Protein AF-A0A6N0NTC1-F1 (afdb_monomer)

Structure (mmCIF, N/CA/C/O backbone):
data_AF-A0A6N0NTC1-F1
#
_entry.id   AF-A0A6N0NTC1-F1
#
loop_
_atom_site.group_PDB
_atom_site.id
_atom_site.type_symbol
_atom_site.label_atom_id
_atom_site.label_alt_id
_atom_site.label_comp_id
_atom_site.label_asym_id
_atom_site.label_entity_id
_atom_site.label_seq_id
_atom_site.pdbx_PDB_ins_code
_atom_site.Cartn_x
_atom_site.Cartn_y
_atom_site.Cartn_z
_atom_site.occupancy
_atom_site.B_iso_or_equiv
_atom_site.auth_seq_id
_atom_site.auth_comp_id
_atom_site.auth_asym_id
_atom_site.auth_atom_id
_atom_site.pdbx_PDB_model_num
ATOM 1 N N . MET A 1 1 ? -59.869 21.114 3.115 1.00 43.50 1 MET A N 1
ATOM 2 C CA . MET A 1 1 ? -58.664 21.397 2.300 1.00 43.50 1 MET A CA 1
ATOM 3 C C . MET A 1 1 ? -57.421 21.029 3.112 1.00 43.50 1 MET A C 1
ATOM 5 O O . MET A 1 1 ? -57.041 21.783 3.990 1.00 43.50 1 MET A O 1
ATOM 9 N N . LYS A 1 2 ? -56.834 19.840 2.910 1.00 50.44 2 LYS A N 1
ATOM 10 C CA . LYS A 1 2 ? -55.600 19.395 3.593 1.00 50.44 2 LYS A CA 1
ATOM 11 C C . LYS A 1 2 ? -54.670 18.801 2.541 1.00 50.44 2 LYS A C 1
ATOM 13 O O . LYS A 1 2 ? -54.885 17.678 2.103 1.00 50.44 2 LYS A O 1
ATOM 18 N N . ARG A 1 3 ? -53.693 19.578 2.076 1.00 52.28 3 ARG A N 1
ATOM 19 C CA . ARG A 1 3 ? -52.791 19.156 0.992 1.00 52.28 3 ARG A CA 1
ATOM 20 C C . ARG A 1 3 ? -51.382 19.741 1.138 1.00 52.28 3 ARG A C 1
ATOM 22 O O . ARG A 1 3 ? -50.827 20.188 0.154 1.00 52.28 3 ARG A O 1
ATOM 29 N N . TRP A 1 4 ? -50.837 19.814 2.356 1.00 47.88 4 TRP A N 1
ATOM 30 C CA . TRP A 1 4 ? -49.591 20.568 2.598 1.00 47.88 4 TRP A CA 1
ATOM 31 C C . TRP A 1 4 ? -48.630 19.942 3.630 1.00 47.88 4 TRP A C 1
ATOM 33 O O . TRP A 1 4 ? -47.794 20.642 4.180 1.00 47.88 4 TRP A O 1
ATOM 43 N N . ILE A 1 5 ? -48.712 18.631 3.902 1.00 53.19 5 ILE A N 1
ATOM 44 C CA . ILE A 1 5 ? -47.787 17.957 4.851 1.00 53.19 5 ILE A CA 1
ATOM 45 C C . ILE A 1 5 ? -46.858 16.940 4.153 1.00 53.19 5 ILE A C 1
ATOM 47 O O . ILE A 1 5 ? -45.821 16.574 4.691 1.00 53.19 5 ILE A O 1
ATOM 51 N N . TRP A 1 6 ? -47.151 16.538 2.913 1.00 48.53 6 TRP A N 1
ATOM 52 C CA . TRP A 1 6 ? -46.383 15.493 2.216 1.00 48.53 6 TRP A CA 1
ATOM 53 C C . TRP A 1 6 ? -45.094 15.986 1.536 1.00 48.53 6 TRP A C 1
ATOM 55 O O . TRP A 1 6 ? -44.190 15.192 1.294 1.00 48.53 6 TRP A O 1
ATOM 65 N N . VAL A 1 7 ? -44.982 17.289 1.255 1.00 54.66 7 VAL A N 1
ATOM 66 C CA . VAL A 1 7 ? -43.807 17.888 0.593 1.00 54.66 7 VAL A CA 1
ATOM 67 C C . VAL A 1 7 ? -42.538 17.848 1.468 1.00 54.66 7 VAL A C 1
ATOM 69 O O . VAL A 1 7 ? -41.511 17.403 0.960 1.00 54.66 7 VAL A O 1
ATOM 72 N N . PRO A 1 8 ? -42.557 18.219 2.769 1.00 58.62 8 PRO A N 1
ATOM 73 C CA . PRO A 1 8 ? -41.342 18.159 3.588 1.00 58.62 8 PRO A CA 1
ATOM 74 C C . PRO A 1 8 ? -40.865 16.723 3.849 1.00 58.62 8 PRO A C 1
ATOM 76 O O . PRO A 1 8 ? -39.663 16.478 3.877 1.00 58.62 8 PRO A O 1
ATOM 79 N N . VAL A 1 9 ? -41.783 15.756 3.970 1.00 64.25 9 VAL A N 1
ATOM 80 C CA . VAL A 1 9 ? -41.429 14.345 4.216 1.00 64.25 9 VAL A CA 1
ATOM 81 C C . VAL A 1 9 ? -40.733 13.726 3.001 1.00 64.25 9 VAL A C 1
ATOM 83 O O . VAL A 1 9 ? -39.735 13.030 3.164 1.00 64.25 9 VAL A O 1
ATOM 86 N N . GLY A 1 10 ? -41.205 14.022 1.785 1.00 63.16 10 GLY A N 1
ATOM 87 C CA . GLY A 1 10 ? -40.571 13.542 0.554 1.00 63.16 10 GLY A CA 1
ATOM 88 C C . GLY A 1 10 ? -39.148 14.075 0.369 1.00 63.16 10 GLY A C 1
ATOM 89 O O . GLY A 1 10 ? -38.258 13.318 -0.003 1.00 63.16 10 GLY A O 1
ATOM 90 N N . ILE A 1 11 ? -38.911 15.350 0.695 1.00 73.94 11 ILE A N 1
ATOM 91 C CA . ILE A 1 11 ? -37.577 15.963 0.606 1.00 73.94 11 ILE A CA 1
ATOM 92 C C . ILE A 1 11 ? -36.624 15.342 1.629 1.00 73.94 11 ILE A C 1
ATOM 94 O O . ILE A 1 11 ? -35.510 14.983 1.265 1.00 73.94 11 ILE A O 1
ATOM 98 N N . ILE A 1 12 ? -37.060 15.153 2.880 1.00 75.31 12 ILE A N 1
ATOM 99 C CA . ILE A 1 12 ? -36.235 14.502 3.910 1.00 75.31 12 ILE A CA 1
ATOM 100 C C . ILE A 1 12 ? -35.866 13.085 3.471 1.00 75.31 12 ILE A C 1
ATOM 102 O O . ILE A 1 12 ? -34.706 12.710 3.564 1.00 75.31 12 ILE A O 1
ATOM 106 N N . LEU A 1 13 ? -36.812 12.320 2.925 1.00 74.69 13 LEU A N 1
ATOM 107 C CA . LEU A 1 13 ? -36.567 10.939 2.515 1.00 74.69 13 LEU A CA 1
ATOM 108 C C . LEU A 1 13 ? -35.609 10.852 1.317 1.00 74.69 13 LEU A C 1
ATOM 110 O O . LEU A 1 13 ? -34.721 10.006 1.315 1.00 74.69 13 LEU A O 1
ATOM 114 N N . VAL A 1 14 ? -35.724 11.764 0.345 1.00 76.12 14 VAL A N 1
ATOM 115 C CA . VAL A 1 14 ? -34.783 11.866 -0.783 1.00 76.12 14 VAL A CA 1
ATOM 116 C C . VAL A 1 14 ? -33.402 12.310 -0.311 1.00 76.12 14 VAL A C 1
ATOM 118 O O . VAL A 1 14 ? -32.418 11.714 -0.727 1.00 76.12 14 VAL A O 1
ATOM 121 N N . VAL A 1 15 ? -33.302 13.296 0.584 1.00 77.25 15 VAL A N 1
ATOM 122 C CA . VAL A 1 15 ? -32.015 13.756 1.131 1.00 77.25 15 VAL A CA 1
ATOM 123 C C . VAL A 1 15 ? -31.368 12.667 1.983 1.00 77.25 15 VAL A C 1
ATOM 125 O O . VAL A 1 15 ? -30.189 12.394 1.809 1.00 77.25 15 VAL A O 1
ATOM 128 N N . SER A 1 16 ? -32.118 11.981 2.848 1.00 69.12 16 SER A N 1
ATOM 129 C CA . SER A 1 16 ? -31.610 10.852 3.632 1.00 69.12 16 SER A CA 1
ATOM 130 C C . SER A 1 16 ? -31.179 9.691 2.741 1.00 69.12 16 SER A C 1
ATOM 132 O O . SER A 1 16 ? -30.143 9.094 3.004 1.00 69.12 16 SER A O 1
ATOM 134 N N . LEU A 1 17 ? -31.923 9.395 1.669 1.00 71.19 17 LEU A N 1
ATOM 135 C CA . LEU A 1 17 ? -31.549 8.377 0.689 1.00 71.19 17 LEU A CA 1
ATOM 136 C C . LEU A 1 17 ? -30.302 8.786 -0.103 1.00 71.19 17 LEU A C 1
ATOM 138 O O . LEU A 1 17 ? -29.433 7.950 -0.318 1.00 71.19 17 LEU A O 1
ATOM 142 N N . LEU A 1 18 ? -30.177 10.058 -0.491 1.00 64.31 18 LEU A N 1
ATOM 143 C CA . LEU A 1 18 ? -29.002 10.594 -1.178 1.00 64.31 18 LEU A CA 1
ATOM 144 C C . LEU A 1 18 ? -27.774 10.563 -0.260 1.00 64.31 18 LEU A C 1
ATOM 146 O O . LEU A 1 18 ? -26.713 10.130 -0.683 1.00 64.31 18 LEU A O 1
ATOM 150 N N . VAL A 1 19 ? -27.930 10.938 1.013 1.00 61.25 19 VAL A N 1
ATOM 151 C CA . VAL A 1 19 ? -26.883 10.839 2.041 1.00 61.25 19 VAL A CA 1
ATOM 152 C C . VAL A 1 19 ? -26.518 9.380 2.305 1.00 61.25 19 VAL A C 1
ATOM 154 O O . VAL A 1 19 ? -25.340 9.087 2.431 1.00 61.25 19 VAL A O 1
ATOM 157 N N . LEU A 1 20 ? -27.474 8.446 2.322 1.00 53.34 20 LEU A N 1
ATOM 158 C CA . LEU A 1 20 ? -27.209 7.005 2.439 1.00 53.34 20 LEU A CA 1
ATOM 159 C C . LEU A 1 20 ? -26.506 6.433 1.201 1.00 53.34 20 LEU A C 1
ATOM 161 O O . LEU A 1 20 ? -25.619 5.599 1.346 1.00 53.34 20 LEU A O 1
ATOM 165 N N . LEU A 1 21 ? -26.873 6.873 -0.004 1.00 50.06 21 LEU A N 1
ATOM 166 C CA . LEU A 1 21 ? -26.222 6.477 -1.256 1.00 50.06 21 LEU A CA 1
ATOM 167 C C . LEU A 1 21 ? -24.799 7.045 -1.350 1.00 50.06 21 LEU A C 1
ATOM 169 O O . LEU A 1 21 ? -23.887 6.326 -1.742 1.00 50.06 21 LEU A O 1
ATOM 173 N N . LEU A 1 22 ? -24.591 8.290 -0.911 1.00 46.97 22 LEU A N 1
ATOM 174 C CA . LEU A 1 22 ? -23.269 8.912 -0.810 1.00 46.97 22 LEU A CA 1
ATOM 175 C C . LEU A 1 22 ? -22.433 8.270 0.311 1.00 46.97 22 LEU A C 1
ATOM 177 O O . LEU A 1 22 ? -21.255 7.995 0.114 1.00 46.97 22 LEU A O 1
ATOM 181 N N . ALA A 1 23 ? -23.031 7.945 1.459 1.00 49.47 23 ALA A N 1
ATOM 182 C CA . ALA A 1 23 ? -22.348 7.293 2.578 1.00 49.47 23 ALA A CA 1
ATOM 183 C C . ALA A 1 23 ? -21.946 5.842 2.272 1.00 49.47 23 ALA A C 1
ATOM 185 O O . ALA A 1 23 ? -20.968 5.352 2.828 1.00 49.47 23 ALA A O 1
ATOM 186 N N . ARG A 1 24 ? -22.660 5.158 1.368 1.00 45.41 24 ARG A N 1
ATOM 187 C CA . ARG A 1 24 ? -22.313 3.802 0.912 1.00 45.41 24 ARG A CA 1
ATOM 188 C C . ARG A 1 24 ? -21.134 3.754 -0.064 1.00 45.41 24 ARG A C 1
ATOM 190 O O . ARG A 1 24 ? -20.650 2.662 -0.330 1.00 45.41 24 ARG A O 1
ATOM 197 N N . GLY A 1 25 ? -20.684 4.895 -0.593 1.00 41.00 25 GLY A N 1
ATOM 198 C CA . GLY A 1 25 ? -19.722 4.942 -1.701 1.00 41.00 25 GLY A CA 1
ATOM 199 C C . GLY A 1 25 ? -18.302 5.398 -1.368 1.00 41.00 25 GLY A C 1
ATOM 200 O O . GLY A 1 25 ? -17.443 5.312 -2.236 1.00 41.00 25 GLY A O 1
ATOM 201 N N . HIS A 1 26 ? -18.011 5.880 -0.159 1.00 47.66 26 HIS A N 1
ATOM 202 C CA . HIS A 1 26 ? -16.682 6.440 0.121 1.00 47.66 26 HIS A CA 1
ATOM 203 C C . HIS A 1 26 ? -15.779 5.392 0.772 1.00 47.66 26 HIS A C 1
ATOM 205 O O . HIS A 1 26 ? -15.402 5.488 1.942 1.00 47.66 26 HIS A O 1
ATOM 211 N N . GLY A 1 27 ? -15.436 4.378 -0.031 1.00 62.53 27 GLY A N 1
ATOM 212 C CA . GLY A 1 27 ? -14.164 3.685 0.138 1.00 62.53 27 GLY A CA 1
ATOM 213 C C . GLY A 1 27 ? -13.021 4.703 0.096 1.00 62.53 27 GLY A C 1
ATOM 214 O O . GLY A 1 27 ? -13.181 5.815 -0.417 1.00 62.53 27 GLY A O 1
ATOM 215 N N . LEU A 1 28 ? -11.877 4.357 0.685 1.00 70.19 28 LEU A N 1
ATOM 216 C CA . LEU A 1 28 ? -10.685 5.189 0.544 1.00 70.19 28 LEU A CA 1
ATOM 217 C C . LEU A 1 28 ? -10.408 5.426 -0.950 1.00 70.19 28 LEU A C 1
ATOM 219 O O . LEU A 1 28 ? -10.612 4.498 -1.741 1.00 70.19 28 LEU A O 1
ATOM 223 N N . PRO A 1 29 ? -9.991 6.642 -1.351 1.00 75.25 29 PRO A N 1
ATOM 224 C CA . PRO A 1 29 ? -9.558 6.860 -2.722 1.00 75.25 29 PRO A CA 1
ATOM 225 C C . PRO A 1 29 ? -8.424 5.886 -3.046 1.00 75.25 29 PRO A C 1
ATOM 227 O O . PRO A 1 29 ? -7.706 5.443 -2.150 1.00 75.25 29 PRO A O 1
ATOM 230 N N . GLN A 1 30 ? -8.265 5.555 -4.323 1.00 84.25 30 GLN A N 1
ATOM 231 C CA . GLN A 1 30 ? -7.140 4.737 -4.752 1.00 84.25 30 GLN A CA 1
ATOM 232 C C . GLN A 1 30 ? -5.824 5.388 -4.285 1.00 84.25 30 GLN A C 1
ATOM 234 O O . GLN A 1 30 ? -5.629 6.581 -4.555 1.00 84.25 30 GLN A O 1
ATOM 239 N N . PRO A 1 31 ? -4.956 4.655 -3.563 1.00 84.38 31 PRO A N 1
ATOM 240 C CA . PRO A 1 31 ? -3.709 5.188 -3.061 1.00 84.38 31 PRO A CA 1
ATOM 241 C C . PRO A 1 31 ? -2.818 5.674 -4.188 1.00 84.38 31 PRO A C 1
ATOM 243 O O . PRO A 1 31 ? -2.506 6.858 -4.176 1.00 84.38 31 PRO A O 1
ATOM 246 N N . MET A 1 32 ? -2.453 4.809 -5.145 1.00 91.19 32 MET A N 1
ATOM 247 C CA . MET 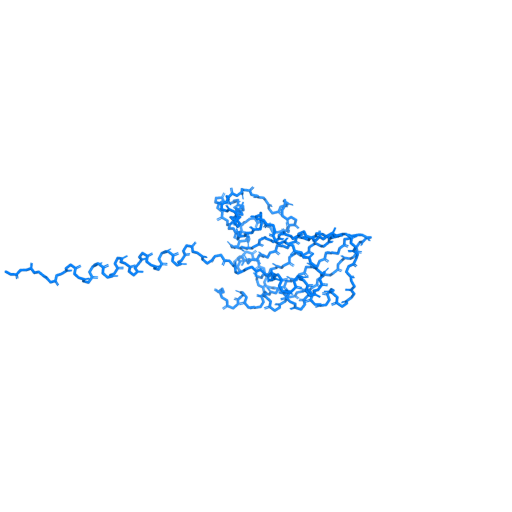A 1 32 ? -1.584 5.141 -6.271 1.00 91.19 3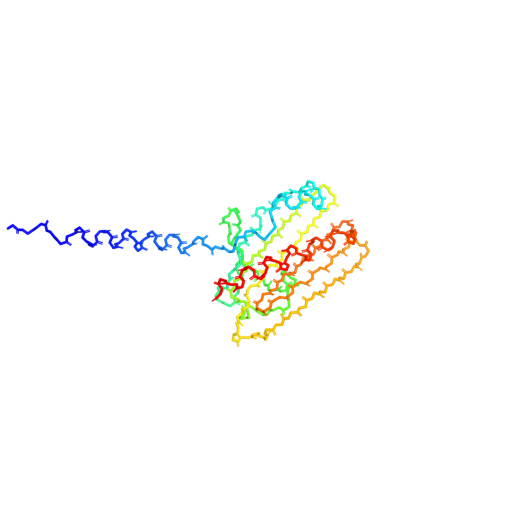2 MET A CA 1
ATOM 248 C C . MET A 1 32 ? -2.400 5.375 -7.545 1.00 91.19 32 MET A C 1
ATOM 250 O O . MET A 1 32 ? -3.092 4.508 -8.053 1.00 91.19 32 MET A O 1
ATOM 254 N N . GLY A 1 33 ? -2.329 6.584 -8.098 1.00 86.50 33 GLY A N 1
ATOM 255 C CA . GLY A 1 33 ? -2.944 6.864 -9.398 1.00 86.50 33 GLY A CA 1
ATOM 256 C C . GLY A 1 33 ? -2.109 6.312 -10.558 1.00 86.50 33 GLY A C 1
ATOM 257 O O . GLY A 1 33 ? -0.879 6.331 -10.492 1.00 86.50 33 GLY A O 1
ATOM 258 N N . GLU A 1 34 ? -2.756 5.948 -11.671 1.00 88.94 34 GLU A N 1
ATOM 259 C CA . GLU A 1 34 ? -2.080 5.501 -12.906 1.00 88.94 34 GLU A CA 1
ATOM 260 C C . GLU A 1 34 ? -0.983 6.471 -13.373 1.00 88.94 34 GLU A C 1
ATOM 262 O O . GLU A 1 34 ? 0.063 6.051 -13.856 1.00 88.94 34 GLU A O 1
ATOM 267 N N . GLY A 1 35 ? -1.185 7.782 -13.195 1.00 91.06 35 GLY A N 1
ATOM 268 C CA . GLY A 1 35 ? -0.182 8.791 -13.539 1.00 91.06 35 GLY A CA 1
ATOM 269 C C . GLY A 1 35 ? 1.118 8.656 -12.739 1.00 91.06 35 GLY A C 1
ATOM 270 O O . GLY A 1 35 ? 2.188 8.780 -13.324 1.00 91.06 35 GLY A O 1
ATOM 271 N N . PHE A 1 36 ? 1.022 8.366 -11.436 1.00 94.12 36 PHE A N 1
ATOM 272 C CA . PHE A 1 36 ? 2.187 8.125 -10.577 1.00 94.12 36 PHE A CA 1
ATOM 273 C C . PHE A 1 36 ? 2.860 6.796 -10.934 1.00 94.12 36 PHE A C 1
ATOM 275 O O . PHE A 1 36 ? 4.071 6.749 -11.127 1.00 94.12 36 PHE A O 1
ATOM 282 N N . ILE A 1 37 ? 2.062 5.736 -11.098 1.00 95.06 37 ILE A N 1
ATOM 283 C CA . ILE A 1 37 ? 2.546 4.406 -11.491 1.00 95.06 37 ILE A CA 1
ATOM 284 C C . ILE A 1 37 ? 3.367 4.508 -12.781 1.00 95.06 37 ILE A C 1
ATOM 286 O O . ILE A 1 37 ? 4.531 4.110 -12.818 1.00 95.06 37 ILE A O 1
ATOM 290 N N . ASN A 1 38 ? 2.789 5.131 -13.810 1.00 93.81 38 ASN A N 1
ATOM 291 C CA . ASN A 1 38 ? 3.413 5.251 -15.121 1.00 93.81 38 ASN A CA 1
ATOM 292 C C . ASN A 1 38 ? 4.664 6.137 -15.110 1.00 93.81 38 ASN A C 1
ATOM 294 O O . ASN A 1 38 ? 5.597 5.861 -15.863 1.00 93.81 38 ASN A O 1
ATOM 298 N N . SER A 1 39 ? 4.710 7.185 -14.279 1.00 94.50 39 SER A N 1
ATOM 299 C CA . SER A 1 39 ? 5.893 8.047 -14.179 1.00 94.50 39 SER A CA 1
ATOM 300 C C . SER A 1 39 ? 7.044 7.409 -13.406 1.00 94.50 39 SER A C 1
ATOM 302 O O . SER A 1 39 ? 8.197 7.656 -13.747 1.00 94.50 39 SER A O 1
ATOM 304 N N . THR A 1 40 ? 6.742 6.610 -12.381 1.00 95.50 40 THR A N 1
ATOM 305 C CA . THR A 1 40 ? 7.751 6.076 -11.455 1.00 95.50 40 THR A CA 1
ATOM 306 C C . THR A 1 40 ? 8.240 4.691 -11.875 1.00 95.50 40 THR A C 1
ATOM 308 O O . THR A 1 40 ? 9.438 4.417 -11.803 1.00 95.50 40 THR A O 1
ATOM 311 N N . PHE A 1 41 ? 7.352 3.816 -12.351 1.00 94.44 41 PHE A N 1
ATOM 312 C CA . PHE A 1 41 ? 7.684 2.426 -12.697 1.00 94.44 41 PHE A CA 1
ATOM 313 C C . PHE A 1 41 ? 7.598 2.131 -14.201 1.00 94.44 41 PHE A C 1
ATOM 315 O O . PHE A 1 41 ? 8.070 1.091 -14.650 1.00 94.44 41 PHE A O 1
ATOM 322 N N . GLY A 1 42 ? 7.012 3.036 -14.990 1.00 93.44 42 GLY A N 1
ATOM 323 C CA . GLY A 1 42 ? 6.635 2.773 -16.379 1.00 93.44 42 GLY A CA 1
ATOM 324 C C . GLY A 1 42 ? 5.229 2.167 -16.500 1.00 93.44 42 GLY A C 1
ATOM 325 O O . GLY A 1 42 ? 4.537 2.022 -15.490 1.00 93.44 42 GLY A O 1
ATOM 326 N N . PRO A 1 43 ? 4.780 1.835 -17.728 1.00 94.06 43 PRO A N 1
ATOM 327 C CA . PRO A 1 43 ? 3.406 1.411 -17.996 1.00 94.06 43 PRO A CA 1
ATOM 328 C C . PRO A 1 43 ? 2.931 0.293 -17.062 1.00 94.06 43 PRO A C 1
ATOM 330 O O . PRO A 1 43 ? 3.544 -0.775 -17.009 1.00 94.06 43 PRO A O 1
ATOM 333 N N . GLY A 1 44 ? 1.832 0.540 -16.352 1.00 92.69 44 GLY A N 1
ATOM 334 C CA . GLY A 1 44 ? 1.204 -0.423 -15.454 1.00 92.69 44 GLY A CA 1
ATOM 335 C C . GLY A 1 44 ? -0.315 -0.305 -15.454 1.00 92.69 44 GLY A C 1
ATOM 336 O O . GLY A 1 44 ? -0.870 0.757 -15.733 1.00 92.69 44 GLY A O 1
ATOM 337 N N . GLU A 1 45 ? -0.981 -1.412 -15.142 1.00 93.00 45 GLU A N 1
ATOM 338 C CA . GLU A 1 45 ? -2.434 -1.503 -15.036 1.00 93.00 45 GLU A CA 1
ATOM 339 C C . GLU A 1 45 ? -2.833 -1.924 -13.625 1.00 93.00 45 GLU A C 1
ATOM 341 O O . GLU A 1 45 ? -2.326 -2.908 -13.076 1.00 93.00 45 GLU A O 1
ATOM 346 N N . VAL A 1 46 ? -3.775 -1.180 -13.052 1.00 93.38 46 VAL A N 1
ATOM 347 C CA . VAL A 1 46 ? -4.380 -1.500 -11.761 1.00 93.38 46 VAL A CA 1
ATOM 348 C C . VAL A 1 46 ? -5.379 -2.624 -11.969 1.00 93.38 46 VAL A C 1
ATOM 350 O O . VAL A 1 46 ? -6.339 -2.502 -12.729 1.00 93.38 46 VAL A O 1
ATOM 353 N N . LEU A 1 47 ? -5.161 -3.736 -11.278 1.00 93.19 47 LEU A N 1
ATOM 354 C CA . LEU A 1 47 ? -5.958 -4.931 -11.473 1.00 93.19 47 LEU A CA 1
ATOM 355 C C . LEU A 1 47 ? -7.361 -4.768 -10.879 1.00 93.19 47 LEU A C 1
ATOM 357 O O . LEU A 1 47 ? -7.514 -4.151 -9.818 1.00 93.19 47 LEU A O 1
ATOM 361 N N . PRO A 1 48 ? -8.383 -5.419 -11.468 1.00 90.31 48 PRO A N 1
ATOM 362 C CA . PRO A 1 48 ? -9.756 -5.348 -10.969 1.00 90.31 48 PRO A CA 1
ATOM 363 C C . PRO A 1 48 ? -9.972 -5.953 -9.572 1.00 90.31 48 PRO A C 1
ATOM 365 O O . PRO A 1 48 ? -11.035 -5.741 -8.991 1.00 90.31 48 PRO A O 1
ATOM 368 N N . THR A 1 49 ? -8.996 -6.708 -9.052 1.00 90.12 49 THR A N 1
ATOM 369 C CA . THR A 1 49 ? -8.953 -7.260 -7.684 1.00 90.12 49 THR A CA 1
ATOM 370 C C . THR A 1 49 ? -8.478 -6.247 -6.638 1.00 90.12 49 THR A C 1
ATOM 372 O O . THR A 1 49 ? -8.508 -6.528 -5.442 1.00 90.12 49 THR A O 1
ATOM 375 N N . SER A 1 50 ? -8.033 -5.062 -7.065 1.00 93.19 50 SER A N 1
ATOM 376 C CA . SER A 1 50 ? -7.841 -3.909 -6.178 1.00 93.19 50 SER A CA 1
ATOM 377 C C . SER A 1 50 ? -9.183 -3.470 -5.606 1.00 93.19 50 SER A C 1
ATOM 379 O O . SER A 1 50 ? -10.218 -3.735 -6.212 1.00 93.19 50 SER A O 1
ATOM 381 N N . GLY A 1 51 ? -9.211 -2.791 -4.464 1.00 92.75 51 GLY A N 1
ATOM 382 C CA . GLY A 1 51 ? -10.472 -2.376 -3.864 1.00 92.75 51 GLY A CA 1
ATOM 383 C C . GLY A 1 51 ? -10.367 -1.890 -2.430 1.00 92.75 51 GLY A C 1
ATOM 384 O O . GLY A 1 51 ? -9.310 -1.937 -1.802 1.00 92.75 51 GLY A O 1
ATOM 385 N N . TYR A 1 52 ? -11.492 -1.428 -1.886 1.00 91.75 52 TYR A N 1
ATOM 386 C CA . TYR A 1 52 ? -11.531 -0.981 -0.499 1.00 91.75 52 TYR A CA 1
ATOM 387 C C . TYR A 1 52 ? -11.662 -2.171 0.452 1.00 91.75 52 TYR A C 1
ATOM 389 O O . TYR A 1 52 ? -12.360 -3.151 0.193 1.00 91.75 52 TYR A O 1
ATOM 397 N N . LEU A 1 53 ? -11.006 -2.056 1.596 1.00 91.81 53 LEU A N 1
ATOM 398 C CA . LEU A 1 53 ? -10.998 -3.054 2.646 1.00 91.81 53 LEU A CA 1
ATOM 399 C C . LEU A 1 53 ? -11.877 -2.597 3.810 1.00 91.81 53 LEU A C 1
ATOM 401 O O . LEU A 1 53 ? -11.845 -1.440 4.233 1.00 91.81 53 LEU A O 1
ATOM 405 N N . SER A 1 54 ? -12.666 -3.523 4.340 1.00 90.50 54 SER A N 1
ATOM 406 C CA . SER A 1 54 ? -13.550 -3.306 5.485 1.00 90.50 54 SER A CA 1
ATOM 407 C C . SER A 1 54 ? -13.491 -4.493 6.436 1.00 90.50 54 SER A C 1
ATOM 409 O O . SER A 1 54 ? -13.070 -5.582 6.047 1.00 90.50 54 SER A O 1
ATOM 411 N N . VAL A 1 55 ? -13.933 -4.296 7.676 1.00 88.19 55 VAL A N 1
ATOM 412 C CA . VAL A 1 55 ? -14.067 -5.384 8.647 1.00 88.19 55 VAL A CA 1
ATOM 413 C C . VAL A 1 55 ? -15.534 -5.777 8.769 1.00 88.19 55 VAL A C 1
ATOM 415 O O . VAL A 1 55 ? -16.385 -4.945 9.078 1.00 88.19 55 VAL A O 1
ATOM 418 N N . SER A 1 56 ? -15.836 -7.055 8.553 1.00 86.81 56 SER A N 1
ATOM 419 C CA . SER A 1 56 ? -17.172 -7.629 8.714 1.00 86.81 56 SER A CA 1
ATOM 420 C C . SER A 1 56 ? -17.082 -8.911 9.528 1.00 86.81 56 SER A C 1
ATOM 422 O O . SER A 1 56 ? -16.318 -9.809 9.192 1.00 86.81 56 SER A O 1
ATOM 424 N N . GLN A 1 57 ? -17.845 -8.998 10.622 1.00 84.81 57 GLN A N 1
ATOM 425 C CA . GLN A 1 57 ? -17.903 -10.191 11.483 1.00 84.81 57 GLN A CA 1
ATOM 426 C C . GLN A 1 57 ? -16.521 -10.687 11.966 1.00 84.81 57 GLN A C 1
ATOM 428 O O . GLN A 1 57 ? -16.294 -11.883 12.121 1.00 84.81 57 GLN A O 1
ATOM 433 N N . GLY A 1 58 ? -15.582 -9.763 12.201 1.00 81.38 58 GLY A N 1
ATOM 434 C CA . GLY A 1 58 ? -14.215 -10.091 12.622 1.00 81.38 58 GLY A CA 1
ATOM 435 C C . GLY A 1 58 ? -13.304 -10.611 11.504 1.00 81.38 58 GLY A C 1
ATOM 436 O O . GLY A 1 58 ? -12.180 -11.013 11.788 1.00 81.38 58 GLY A O 1
ATOM 437 N N . GLN A 1 59 ? -13.756 -10.585 10.249 1.00 86.12 59 GLN A N 1
ATOM 438 C CA . GLN A 1 59 ? -12.963 -10.902 9.064 1.00 86.12 59 GLN A CA 1
ATOM 439 C C . GLN A 1 59 ? -12.727 -9.650 8.221 1.00 86.12 59 GLN A C 1
ATOM 441 O O . GLN A 1 59 ? -13.520 -8.706 8.248 1.00 86.12 59 GLN A O 1
ATOM 446 N N . LEU A 1 60 ? -11.632 -9.649 7.463 1.00 90.50 60 LEU A N 1
ATOM 447 C CA . LEU A 1 60 ? -11.390 -8.621 6.461 1.00 90.50 60 LEU A CA 1
ATOM 448 C C . LEU A 1 60 ? -12.155 -8.980 5.192 1.00 90.50 60 LEU A C 1
ATOM 450 O O . LEU A 1 60 ? -12.129 -10.125 4.744 1.00 90.50 60 LEU A O 1
ATOM 454 N N . VAL A 1 61 ? -12.818 -7.992 4.608 1.00 91.56 61 VAL A N 1
ATOM 455 C CA . VAL A 1 61 ? -13.533 -8.120 3.341 1.00 91.56 61 VAL A CA 1
ATOM 456 C C . VAL A 1 61 ? -12.984 -7.075 2.389 1.00 91.56 61 VAL A C 1
ATOM 458 O O . VAL A 1 61 ? -13.076 -5.874 2.668 1.00 91.56 61 VAL A O 1
ATOM 461 N N . VAL A 1 62 ? -12.421 -7.545 1.280 1.00 92.06 62 VAL A N 1
ATOM 462 C CA . VAL A 1 62 ? -12.038 -6.707 0.145 1.00 92.06 62 VAL A CA 1
ATOM 463 C C . VAL A 1 62 ? -13.246 -6.593 -0.764 1.00 92.06 62 VAL A C 1
ATOM 465 O O . VAL A 1 62 ? -13.809 -7.601 -1.184 1.00 92.06 62 VAL A O 1
ATOM 468 N N . HIS A 1 63 ? -13.650 -5.366 -1.052 1.00 92.12 63 HIS A N 1
ATOM 469 C CA . HIS A 1 63 ? -14.669 -5.055 -2.043 1.00 92.12 63 HIS A CA 1
ATOM 470 C C . HIS A 1 63 ? -13.947 -4.565 -3.284 1.00 92.12 63 HIS A C 1
ATOM 472 O O . HIS A 1 63 ? -13.471 -3.428 -3.340 1.00 92.12 63 HIS A O 1
ATOM 478 N N . GLU A 1 64 ? -13.791 -5.482 -4.224 1.00 90.56 64 GLU A N 1
ATOM 479 C CA . GLU A 1 64 ? -12.964 -5.321 -5.407 1.00 90.56 64 GLU A CA 1
ATOM 480 C C . GLU A 1 64 ? -13.598 -4.323 -6.387 1.00 90.56 64 GLU A C 1
ATOM 482 O O . GLU A 1 64 ? -14.820 -4.177 -6.457 1.00 90.56 64 GLU A O 1
ATOM 487 N N . VAL A 1 65 ? -12.775 -3.657 -7.199 1.00 86.19 65 VAL A N 1
ATOM 488 C CA . VAL A 1 65 ? -13.206 -2.693 -8.223 1.00 86.19 65 VAL A CA 1
ATOM 489 C C . VAL A 1 65 ? -14.144 -3.350 -9.239 1.00 86.19 65 VAL A C 1
ATOM 491 O O . VAL A 1 65 ? -15.079 -2.709 -9.717 1.00 86.19 65 VAL A O 1
ATOM 494 N N . ARG A 1 66 ? -13.961 -4.646 -9.527 1.00 84.69 66 ARG A N 1
ATOM 495 C CA . ARG A 1 66 ? -14.885 -5.420 -10.379 1.00 84.69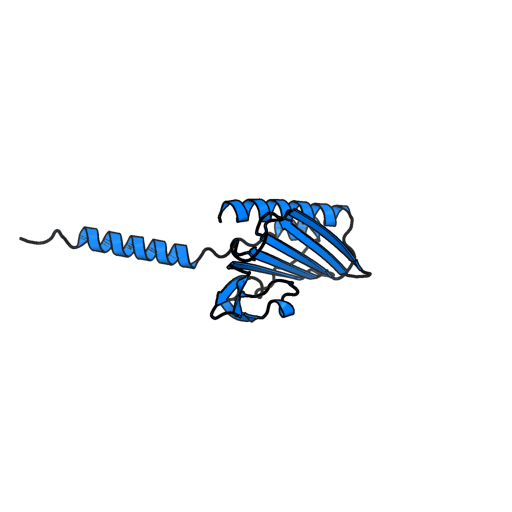 66 ARG A CA 1
ATOM 496 C C . ARG A 1 66 ? -16.257 -5.706 -9.752 1.00 84.69 66 ARG A C 1
ATOM 498 O O . ARG A 1 66 ? -17.123 -6.236 -10.442 1.00 84.69 66 ARG A O 1
ATOM 505 N N . GLY A 1 67 ? -16.464 -5.359 -8.481 1.00 81.31 67 GLY A N 1
ATOM 506 C CA . GLY A 1 67 ? -17.745 -5.470 -7.777 1.00 81.31 67 GLY A CA 1
ATOM 507 C C . GLY A 1 67 ? -17.927 -6.736 -6.937 1.00 81.31 67 GLY A C 1
ATOM 508 O O . GLY A 1 67 ? -18.951 -6.863 -6.267 1.00 81.31 67 GLY A O 1
ATOM 509 N N . ASP A 1 68 ? -16.954 -7.648 -6.939 1.00 89.00 68 ASP A N 1
ATOM 510 C CA . ASP A 1 68 ? -16.958 -8.823 -6.066 1.00 89.00 68 ASP A CA 1
ATOM 511 C C . ASP A 1 68 ? -16.541 -8.447 -4.634 1.00 89.00 68 ASP A C 1
ATOM 513 O O . ASP A 1 68 ? -15.755 -7.524 -4.411 1.00 89.00 68 ASP A O 1
ATOM 517 N N . SER A 1 69 ? -17.026 -9.205 -3.649 1.00 89.56 69 SER A N 1
ATOM 518 C CA . SER A 1 69 ? -16.532 -9.140 -2.272 1.00 89.56 69 SER A CA 1
ATOM 519 C C . SER A 1 69 ? -15.825 -10.440 -1.917 1.00 89.56 69 SER A C 1
ATOM 521 O O . SER A 1 69 ? -16.408 -11.520 -2.025 1.00 89.56 69 SER A O 1
ATOM 523 N N . VAL A 1 70 ? -14.586 -10.334 -1.450 1.00 91.38 70 VAL A N 1
ATOM 524 C CA . VAL A 1 70 ? -13.749 -11.482 -1.104 1.00 91.38 70 VAL A CA 1
ATOM 525 C C . VAL A 1 70 ? -13.359 -11.401 0.365 1.00 91.38 70 VAL A C 1
ATOM 527 O O . VAL A 1 70 ? -12.801 -10.404 0.830 1.00 91.38 70 VAL A O 1
ATOM 530 N N . ASN A 1 71 ? -13.649 -12.470 1.106 1.00 91.50 71 ASN A N 1
ATOM 531 C CA . ASN A 1 71 ? -13.153 -12.620 2.469 1.00 91.50 71 ASN A CA 1
ATOM 532 C C . ASN A 1 71 ? -11.655 -12.913 2.426 1.00 91.50 71 ASN A C 1
ATOM 534 O O . ASN A 1 71 ? -11.202 -13.792 1.695 1.00 91.50 71 ASN A O 1
ATOM 538 N N . THR A 1 72 ? -10.897 -12.209 3.253 1.00 90.50 72 THR A N 1
ATOM 539 C CA . THR A 1 72 ? -9.453 -12.377 3.373 1.00 90.50 72 THR A CA 1
ATOM 540 C C . THR A 1 72 ? -9.030 -12.362 4.840 1.00 90.50 72 THR A C 1
ATOM 542 O O . THR A 1 72 ? -9.831 -12.162 5.757 1.00 90.50 72 THR A O 1
ATOM 545 N N . THR A 1 73 ? -7.746 -12.603 5.075 1.00 88.88 73 THR A N 1
ATOM 546 C CA . THR A 1 73 ? -7.132 -12.520 6.400 1.00 88.88 73 THR A CA 1
ATOM 547 C C . THR A 1 73 ? -5.960 -11.548 6.356 1.00 88.88 73 THR A C 1
ATOM 549 O O . THR A 1 73 ? -5.348 -11.399 5.299 1.00 88.88 73 THR A O 1
ATOM 552 N N . PRO A 1 74 ? -5.591 -10.924 7.486 1.00 85.25 74 PRO A N 1
ATOM 553 C CA . PRO A 1 74 ? -4.408 -10.070 7.520 1.00 85.25 74 PRO A CA 1
ATOM 554 C C . PRO A 1 74 ? -3.132 -10.783 7.046 1.00 85.25 74 PRO A C 1
ATOM 556 O O . PRO A 1 74 ? -2.354 -10.216 6.289 1.00 85.25 74 PRO A O 1
ATOM 559 N N . ALA A 1 75 ? -2.974 -12.065 7.391 1.00 85.94 75 ALA A N 1
ATOM 560 C CA . ALA A 1 75 ? -1.833 -12.872 6.960 1.00 85.94 75 ALA A CA 1
ATOM 561 C C . ALA A 1 75 ? -1.772 -13.058 5.434 1.00 85.94 75 ALA A C 1
ATOM 563 O O . ALA A 1 75 ? -0.691 -13.003 4.859 1.00 85.94 75 ALA A O 1
ATOM 564 N N . LEU A 1 76 ? -2.921 -13.239 4.768 1.00 87.00 76 LEU A N 1
ATOM 565 C CA . LEU A 1 76 ? -2.985 -13.309 3.300 1.00 87.00 76 LEU A CA 1
ATOM 566 C C . LEU A 1 76 ? -2.684 -11.963 2.638 1.00 87.00 76 LEU A C 1
ATOM 568 O O . LEU A 1 76 ? -2.214 -11.935 1.508 1.00 87.00 76 LEU A O 1
ATOM 572 N N . LEU A 1 77 ? -2.948 -10.867 3.346 1.00 86.81 77 LEU A N 1
ATOM 573 C CA . LEU A 1 77 ? -2.600 -9.521 2.913 1.00 86.81 77 LEU A CA 1
ATOM 574 C C . LEU A 1 77 ? -1.162 -9.127 3.275 1.00 86.81 77 LEU A C 1
ATOM 576 O O . LEU A 1 77 ? -0.773 -8.009 2.967 1.00 86.81 77 LEU A O 1
ATOM 580 N N . GLY A 1 78 ? -0.391 -10.002 3.929 1.00 85.50 78 GLY A N 1
ATOM 581 C CA . GLY A 1 78 ? 0.991 -9.727 4.323 1.00 85.50 78 GLY A CA 1
ATOM 582 C C . GLY A 1 78 ? 1.154 -8.692 5.441 1.00 85.50 78 GLY A C 1
ATOM 583 O O . GLY A 1 78 ? 2.269 -8.233 5.655 1.00 85.50 78 GLY A O 1
ATOM 584 N N . VAL A 1 79 ? 0.082 -8.343 6.161 1.00 87.81 79 VAL A N 1
ATOM 585 C CA . VAL A 1 79 ? 0.108 -7.292 7.193 1.00 87.81 79 VAL A CA 1
ATOM 586 C C . VAL A 1 79 ? 0.152 -7.878 8.603 1.00 87.81 79 VAL A C 1
ATOM 588 O O . VAL A 1 79 ? -0.392 -8.953 8.872 1.00 87.81 79 VAL A O 1
ATOM 591 N N . ILE A 1 80 ? 0.761 -7.147 9.538 1.00 89.31 80 ILE A N 1
ATOM 592 C CA . ILE A 1 80 ? 0.977 -7.614 10.921 1.00 89.31 80 ILE A CA 1
ATOM 593 C C . ILE A 1 80 ? -0.226 -7.402 11.856 1.00 89.31 80 ILE A C 1
ATOM 595 O O . ILE A 1 80 ? -0.244 -7.911 12.980 1.00 89.31 80 ILE A O 1
ATOM 599 N N . TYR A 1 81 ? -1.237 -6.650 11.420 1.00 92.25 81 TYR A N 1
ATOM 600 C CA . TYR A 1 81 ? -2.385 -6.299 12.253 1.00 92.25 81 TYR A CA 1
ATOM 601 C C . TYR A 1 81 ? -3.430 -7.404 12.334 1.00 92.25 81 TYR A C 1
ATOM 603 O O . TYR A 1 81 ? -3.683 -8.136 11.386 1.00 92.25 81 TYR A O 1
ATOM 611 N N . GLN A 1 82 ? -4.123 -7.478 13.466 1.00 92.88 82 GLN A N 1
ATOM 612 C CA . GLN A 1 82 ? -5.312 -8.316 13.595 1.00 92.88 82 GLN A CA 1
ATOM 613 C C . GLN A 1 82 ? -6.540 -7.598 13.025 1.00 92.88 82 GLN A C 1
ATOM 615 O O . GLN A 1 82 ? -6.616 -6.371 13.057 1.00 92.88 82 GLN A O 1
ATOM 620 N N . ALA A 1 83 ? -7.550 -8.346 12.568 1.00 92.12 83 ALA A N 1
ATOM 621 C CA . ALA A 1 83 ? -8.741 -7.758 11.943 1.00 92.12 83 ALA A CA 1
ATOM 622 C C . ALA A 1 83 ? -9.450 -6.718 12.835 1.00 92.12 83 ALA A C 1
ATOM 624 O O . ALA A 1 83 ? -9.921 -5.706 12.334 1.00 92.12 83 ALA A O 1
ATOM 625 N N . TYR A 1 84 ? -9.472 -6.909 14.160 1.00 91.62 84 TYR A N 1
ATOM 626 C CA . TYR A 1 84 ? -10.083 -5.958 15.102 1.00 91.62 84 TYR A CA 1
ATOM 627 C C . TYR A 1 84 ? -9.285 -4.653 15.294 1.00 91.62 84 TYR A C 1
ATOM 629 O O . TYR A 1 84 ? -9.822 -3.677 15.817 1.00 91.62 84 TYR A O 1
ATOM 637 N N . MET A 1 85 ? -8.007 -4.631 14.898 1.00 94.62 85 MET A N 1
ATOM 638 C CA . MET A 1 85 ? -7.156 -3.436 14.923 1.00 94.62 85 MET A CA 1
ATOM 639 C C . MET A 1 85 ? -7.363 -2.560 13.687 1.00 94.62 85 MET A C 1
ATOM 641 O O . MET A 1 85 ? -6.948 -1.404 13.684 1.00 94.62 85 MET A O 1
ATOM 645 N N . ILE A 1 86 ? -7.998 -3.094 12.645 1.00 92.94 86 ILE A N 1
ATOM 646 C CA . ILE A 1 86 ? -8.222 -2.418 11.373 1.00 92.94 86 ILE A CA 1
ATOM 647 C C . ILE A 1 86 ? -9.627 -1.811 11.394 1.00 92.94 86 ILE A C 1
ATOM 649 O O . ILE A 1 86 ? -10.595 -2.456 11.784 1.00 92.94 86 ILE A O 1
ATOM 653 N N . ASN A 1 87 ? -9.750 -0.550 10.990 1.00 90.69 87 ASN A N 1
ATOM 654 C CA . ASN A 1 87 ? -11.043 0.108 10.802 1.00 90.69 87 ASN A CA 1
ATOM 655 C C . ASN A 1 87 ? -11.521 -0.099 9.357 1.00 90.69 87 ASN A C 1
ATOM 657 O O . ASN A 1 87 ? -12.590 -0.648 9.093 1.00 90.69 87 ASN A O 1
ATOM 661 N N . ARG A 1 88 ? -10.676 0.307 8.410 1.00 91.25 88 ARG A N 1
ATOM 662 C CA . ARG A 1 88 ? -10.883 0.196 6.964 1.00 91.25 88 ARG A CA 1
ATOM 663 C C . ARG A 1 88 ? -9.535 0.269 6.261 1.00 91.25 88 ARG A C 1
ATOM 665 O O . ARG A 1 88 ? -8.532 0.593 6.889 1.00 91.25 88 ARG A O 1
ATOM 672 N N . GLY A 1 89 ? -9.508 0.020 4.966 1.00 92.94 89 GLY A N 1
ATOM 673 C CA . GLY A 1 89 ? -8.282 0.095 4.190 1.00 92.94 89 GLY A CA 1
ATOM 674 C C . GLY A 1 89 ? -8.535 0.123 2.694 1.00 92.94 89 GLY A C 1
ATOM 675 O O . GLY A 1 89 ? -9.664 0.310 2.238 1.00 92.94 89 GLY A O 1
ATOM 676 N N . TYR A 1 90 ? -7.468 -0.068 1.944 1.00 93.94 90 TYR A N 1
ATOM 677 C CA . TYR A 1 90 ? -7.478 -0.243 0.507 1.00 93.94 90 TYR A CA 1
ATOM 678 C C . TYR A 1 90 ? -6.387 -1.244 0.145 1.00 93.94 90 TYR A C 1
ATOM 680 O O . TYR A 1 90 ? -5.326 -1.243 0.764 1.00 93.94 90 TYR A O 1
ATOM 688 N N . VAL A 1 91 ? -6.651 -2.096 -0.832 1.00 94.88 91 VAL A N 1
ATOM 689 C CA . VAL A 1 91 ? -5.651 -2.973 -1.434 1.00 94.88 91 VAL A CA 1
ATOM 690 C C . VAL A 1 91 ? -5.537 -2.627 -2.904 1.00 94.88 91 VAL A C 1
ATOM 692 O O . VAL A 1 91 ? -6.544 -2.470 -3.591 1.00 94.88 91 VAL A O 1
ATOM 695 N N . GLU A 1 92 ? -4.315 -2.489 -3.382 1.00 95.38 92 GLU A N 1
ATOM 696 C CA . GLU A 1 92 ? -4.024 -2.149 -4.762 1.00 95.38 92 GLU A CA 1
ATOM 697 C C . GLU A 1 92 ? -3.032 -3.157 -5.326 1.00 95.38 92 GLU A C 1
ATOM 699 O O . GLU A 1 92 ? -1.973 -3.397 -4.749 1.00 95.38 92 GLU A O 1
ATOM 704 N N . TYR A 1 93 ? -3.402 -3.766 -6.444 1.00 95.31 93 TYR A N 1
ATOM 705 C CA . TYR A 1 93 ? -2.572 -4.708 -7.177 1.00 95.31 93 TYR A CA 1
ATOM 706 C C . TYR A 1 93 ? -2.317 -4.125 -8.554 1.00 95.31 93 TYR A C 1
ATOM 708 O O . TYR A 1 93 ? -3.265 -3.752 -9.245 1.00 95.31 93 TYR A O 1
ATOM 716 N N . VAL A 1 94 ? -1.057 -4.067 -8.963 1.00 96.75 94 VAL A N 1
ATOM 717 C CA . VAL A 1 94 ? -0.667 -3.485 -10.247 1.00 96.75 94 VAL A CA 1
ATOM 718 C C . VAL A 1 94 ? 0.255 -4.437 -10.982 1.00 96.75 94 VAL A C 1
ATOM 720 O O . VAL A 1 94 ? 1.215 -4.941 -10.399 1.00 96.75 94 VAL A O 1
ATOM 723 N N . ASN A 1 95 ? -0.021 -4.640 -12.269 1.00 96.38 95 ASN A N 1
ATOM 724 C CA . ASN A 1 95 ? 0.854 -5.367 -13.181 1.00 96.38 95 ASN A CA 1
ATOM 725 C C . ASN A 1 95 ? 1.434 -4.412 -14.225 1.00 96.38 95 ASN A C 1
ATOM 727 O O . ASN A 1 95 ? 0.694 -3.736 -14.939 1.00 96.38 95 ASN A O 1
ATOM 731 N N . GLY A 1 96 ? 2.758 -4.399 -14.331 1.00 94.69 96 GLY A N 1
ATOM 732 C CA . GLY A 1 96 ? 3.494 -3.822 -15.447 1.00 94.69 96 GLY A CA 1
ATOM 733 C C . GLY A 1 96 ? 3.996 -4.895 -16.411 1.00 94.69 9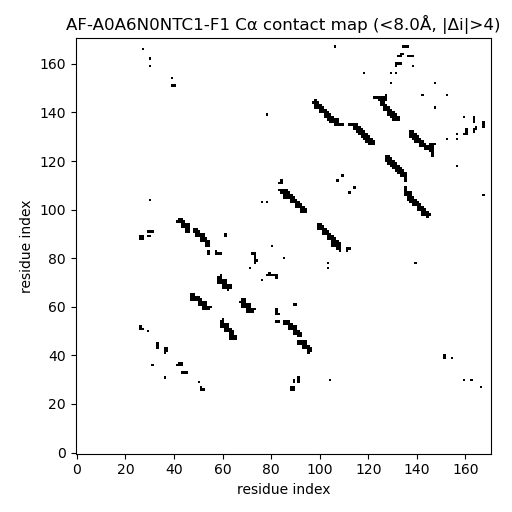6 GLY A C 1
ATOM 734 O O . GLY A 1 96 ? 3.696 -6.082 -16.277 1.00 94.69 96 GLY A O 1
ATOM 735 N N . SER A 1 97 ? 4.789 -4.478 -17.398 1.00 91.12 97 SER A N 1
ATOM 736 C CA . SER A 1 97 ? 5.387 -5.387 -18.386 1.00 91.12 97 SER A CA 1
ATOM 737 C C . SER A 1 97 ? 6.402 -6.369 -17.792 1.00 91.12 97 SER A C 1
ATOM 739 O O . SER A 1 97 ? 6.528 -7.497 -18.263 1.00 91.12 97 SER A O 1
ATOM 741 N N . ASP A 1 98 ? 7.143 -5.924 -16.784 1.00 93.25 98 ASP A N 1
ATOM 742 C CA . ASP A 1 98 ? 8.304 -6.592 -16.186 1.00 93.25 98 ASP A CA 1
ATOM 743 C C . ASP A 1 98 ? 8.344 -6.432 -14.656 1.00 93.25 98 ASP A C 1
ATOM 745 O O . ASP A 1 98 ? 9.307 -6.833 -14.001 1.00 93.25 98 ASP A O 1
ATOM 749 N N . TYR A 1 99 ? 7.278 -5.875 -14.082 1.00 95.62 99 TY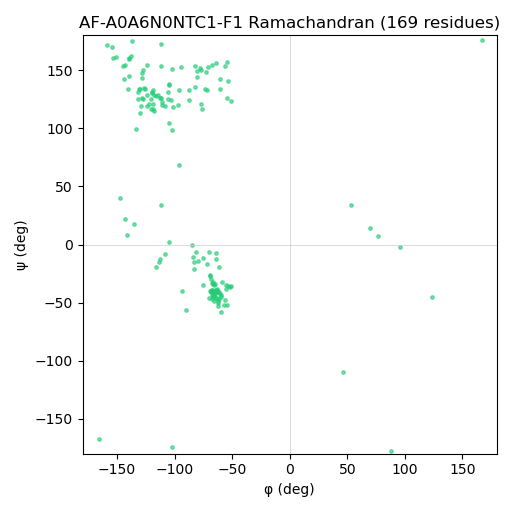R A N 1
ATOM 750 C CA . TYR A 1 99 ? 7.096 -5.724 -12.649 1.00 95.62 99 TYR A CA 1
ATOM 751 C C . TYR A 1 99 ? 5.654 -6.020 -12.253 1.00 95.62 99 TYR A C 1
ATOM 753 O O . TYR A 1 99 ? 4.730 -5.959 -13.063 1.00 95.62 99 TYR A O 1
ATOM 761 N N . HIS A 1 100 ? 5.457 -6.305 -10.977 1.00 96.81 100 HIS A N 1
ATOM 762 C CA . HIS A 1 100 ? 4.155 -6.175 -10.344 1.00 96.81 100 HIS A CA 1
ATOM 763 C C . HIS A 1 100 ? 4.362 -5.679 -8.923 1.00 96.81 100 HIS A C 1
ATOM 765 O O . HIS A 1 100 ? 5.422 -5.886 -8.331 1.00 96.81 100 HIS A O 1
ATOM 771 N N . PHE A 1 101 ? 3.359 -5.022 -8.365 1.00 96.50 101 PHE A N 1
ATOM 772 C CA . PHE A 1 101 ? 3.393 -4.667 -6.960 1.00 96.50 101 PHE A CA 1
ATOM 773 C C . PHE A 1 101 ? 2.038 -4.850 -6.307 1.00 96.50 101 PHE A C 1
ATOM 775 O O . PHE A 1 101 ? 0.986 -4.885 -6.951 1.00 96.50 101 PHE A O 1
ATOM 782 N N . TYR A 1 102 ? 2.105 -4.952 -4.993 1.00 95.38 102 TYR A N 1
ATOM 783 C CA . TYR A 1 102 ? 0.966 -4.986 -4.111 1.00 95.38 102 TYR A CA 1
ATOM 784 C C . TYR A 1 102 ? 1.127 -3.906 -3.049 1.00 95.38 102 TYR A C 1
ATOM 786 O O . TYR A 1 102 ? 2.199 -3.754 -2.466 1.00 95.38 102 TYR A O 1
ATOM 794 N N . LEU A 1 103 ? 0.057 -3.163 -2.808 1.00 97.00 103 LEU A N 1
ATOM 795 C CA . LEU A 1 103 ? -0.011 -2.123 -1.802 1.00 97.00 103 LEU A CA 1
ATOM 796 C C . LEU A 1 103 ? -1.221 -2.364 -0.908 1.00 97.00 103 LEU A C 1
ATOM 798 O O . LEU A 1 103 ? -2.354 -2.409 -1.383 1.00 97.00 103 LEU A O 1
ATOM 802 N N . VAL A 1 104 ? -0.990 -2.438 0.396 1.00 96.56 104 VAL A N 1
ATOM 803 C CA . VAL A 1 104 ? -2.049 -2.359 1.410 1.00 96.56 104 VAL A CA 1
ATOM 804 C C . VAL A 1 104 ? -1.969 -1.011 2.051 1.00 96.56 104 VAL A C 1
ATOM 806 O O . VAL A 1 104 ? -0.910 -0.626 2.521 1.00 96.56 104 VAL A O 1
ATOM 809 N N . VAL A 1 105 ? -3.093 -0.324 2.150 1.00 95.88 105 VAL A N 1
ATOM 810 C CA . VAL A 1 105 ? -3.228 0.816 3.041 1.00 95.88 105 VAL A CA 1
ATOM 811 C C . VAL A 1 105 ? -4.260 0.490 4.098 1.00 95.88 105 VAL A C 1
ATOM 813 O O . VAL A 1 105 ? -5.387 0.117 3.783 1.00 95.88 105 VAL A O 1
ATOM 816 N N . LEU A 1 106 ? -3.896 0.658 5.360 1.00 94.75 106 LEU A N 1
ATOM 817 C CA . LEU A 1 106 ? -4.750 0.390 6.504 1.00 94.75 106 LEU A CA 1
ATOM 818 C C . LEU A 1 106 ? -4.949 1.666 7.309 1.00 94.75 106 LEU A C 1
ATOM 820 O O . LEU A 1 106 ? -3.993 2.346 7.666 1.00 94.75 106 LEU A O 1
ATOM 824 N N . LEU A 1 107 ? -6.204 1.962 7.636 1.00 94.19 107 LEU A N 1
ATOM 825 C CA . LEU A 1 107 ? -6.563 2.873 8.713 1.00 94.19 107 LEU A CA 1
ATOM 826 C C . LEU A 1 107 ? -6.868 2.039 9.949 1.00 94.19 107 LEU A C 1
ATOM 828 O O . LEU A 1 107 ? -7.765 1.190 9.950 1.00 94.19 107 LEU A O 1
ATOM 832 N N . LEU A 1 108 ? -6.107 2.294 11.001 1.00 94.19 108 LEU A N 1
ATOM 833 C CA . LEU A 1 108 ? -6.104 1.516 12.224 1.00 94.19 108 LEU A CA 1
ATOM 834 C C . LEU A 1 108 ? -7.046 2.138 13.248 1.00 94.19 108 LEU A C 1
ATOM 836 O O . LEU A 1 108 ? -7.311 3.339 13.246 1.00 94.19 108 LEU A O 1
ATOM 840 N N . ASN A 1 109 ? -7.576 1.302 14.131 1.00 92.81 109 ASN A N 1
ATOM 841 C CA . ASN A 1 109 ? -8.446 1.733 15.208 1.00 92.81 109 ASN A CA 1
ATOM 842 C C . ASN A 1 109 ? -7.605 2.381 16.328 1.00 92.81 109 ASN A C 1
ATOM 844 O O . ASN A 1 109 ? -6.832 1.668 16.978 1.00 92.81 109 ASN A O 1
ATOM 848 N N . PRO A 1 110 ? -7.787 3.683 16.635 1.00 92.25 110 PRO A N 1
ATOM 849 C CA . PRO A 1 110 ? -7.000 4.371 17.663 1.00 92.25 110 PRO A CA 1
ATOM 850 C C . PRO A 1 110 ? -7.159 3.797 19.076 1.00 92.25 110 PRO A C 1
ATOM 852 O O . PRO A 1 110 ? -6.326 4.040 19.941 1.00 92.25 110 PRO A O 1
ATOM 855 N N . SER A 1 111 ? -8.228 3.033 19.330 1.00 93.12 111 SER A N 1
ATOM 856 C CA . SER A 1 111 ? -8.427 2.344 20.612 1.00 93.12 111 SER A CA 1
ATOM 857 C C . SER A 1 111 ? -7.624 1.046 20.750 1.00 93.12 111 SER A C 1
ATOM 859 O O . SER A 1 111 ? -7.539 0.509 21.851 1.00 93.12 111 SER A O 1
ATOM 861 N N . GLN A 1 112 ? -7.076 0.521 19.649 1.00 93.62 112 GLN A N 1
ATOM 862 C CA . GLN A 1 112 ? -6.405 -0.784 19.596 1.00 93.62 112 GLN A CA 1
ATOM 863 C C . GLN A 1 112 ? -4.915 -0.687 19.253 1.00 93.62 112 GLN A C 1
ATOM 865 O O . GLN A 1 112 ? -4.177 -1.640 19.495 1.00 93.62 112 GLN A O 1
ATOM 870 N N . VAL A 1 113 ? -4.472 0.433 18.676 1.00 92.25 113 VAL A N 1
ATOM 871 C CA . VAL A 1 113 ? -3.099 0.627 18.191 1.00 92.25 113 VAL A CA 1
ATOM 872 C C . VAL A 1 113 ? -2.523 1.920 18.759 1.00 92.25 113 VAL A C 1
ATOM 874 O O . VAL A 1 113 ? -3.251 2.882 18.983 1.00 92.25 113 VAL A O 1
ATOM 877 N N . VAL A 1 114 ? -1.211 1.948 18.998 1.00 91.94 114 VAL A N 1
ATOM 878 C CA . VAL A 1 114 ? -0.486 3.149 19.431 1.00 91.94 114 VAL A CA 1
ATOM 879 C C . VAL A 1 114 ? -0.035 3.942 18.208 1.00 91.94 114 VAL A C 1
ATOM 881 O O . VAL A 1 114 ? 0.543 3.382 17.280 1.00 91.94 114 VAL A O 1
ATOM 884 N N . SER A 1 115 ? -0.272 5.253 18.232 1.00 93.56 115 SER A N 1
ATOM 885 C CA . SER A 1 115 ? 0.178 6.154 17.170 1.00 93.56 115 SER A CA 1
ATOM 886 C C . SER A 1 115 ? 1.701 6.135 17.029 1.00 93.56 115 SER A C 1
ATOM 888 O O . SER A 1 115 ? 2.419 6.224 18.028 1.00 93.56 115 SER A O 1
ATOM 890 N N . SER A 1 116 ? 2.201 6.043 15.798 1.00 94.38 116 SER A N 1
ATOM 891 C CA . SER A 1 116 ? 3.639 6.082 15.5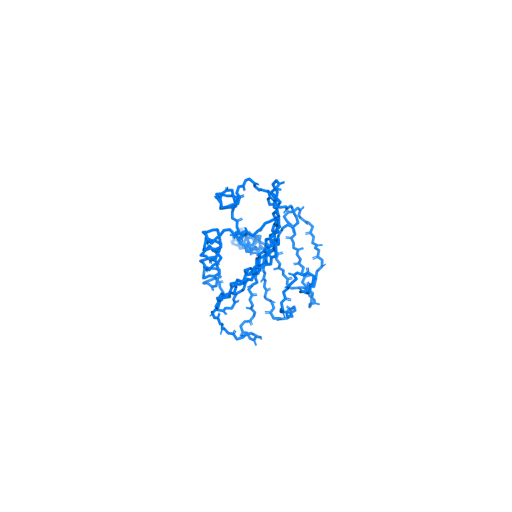20 1.00 94.38 116 SER A CA 1
ATOM 892 C C . SER A 1 116 ? 3.941 6.607 14.117 1.00 94.38 116 SER A C 1
ATOM 894 O O . SER A 1 116 ? 3.079 6.605 13.239 1.00 94.38 116 SER A O 1
ATOM 896 N N . ASN A 1 117 ? 5.179 7.060 13.908 1.00 96.88 117 ASN A N 1
ATOM 897 C CA . ASN A 1 117 ? 5.664 7.519 12.611 1.00 96.88 117 ASN A CA 1
ATOM 898 C C . ASN A 1 117 ? 6.993 6.832 12.299 1.00 96.88 117 ASN A C 1
ATOM 900 O O . ASN A 1 117 ? 7.990 7.103 12.969 1.00 96.88 117 ASN A O 1
ATOM 904 N N . TYR A 1 118 ? 7.020 5.977 11.283 1.00 96.69 118 TYR A N 1
ATOM 905 C CA . TYR A 1 118 ? 8.256 5.367 10.801 1.00 96.69 118 TYR A CA 1
ATOM 906 C C . TYR A 1 118 ? 8.178 5.041 9.313 1.00 96.69 118 TYR A C 1
ATOM 908 O O . TYR A 1 118 ? 7.105 4.981 8.713 1.00 96.69 118 TYR A O 1
ATOM 916 N N . THR A 1 119 ? 9.347 4.854 8.717 1.00 98.06 119 THR A N 1
ATOM 917 C CA . THR A 1 119 ? 9.492 4.301 7.376 1.00 98.06 119 THR A CA 1
ATOM 918 C C . THR A 1 119 ? 10.522 3.189 7.457 1.00 98.06 119 THR A C 1
ATOM 920 O O . THR A 1 119 ? 11.586 3.384 8.046 1.00 98.06 119 THR A O 1
ATOM 923 N N . GLN A 1 120 ? 10.224 2.049 6.851 1.00 97.31 120 GLN A N 1
ATOM 924 C CA . GLN A 1 120 ? 11.162 0.951 6.695 1.00 97.31 120 GLN A CA 1
ATOM 925 C C . GLN A 1 120 ? 11.247 0.577 5.219 1.00 97.31 120 GLN A C 1
ATOM 927 O O . GLN A 1 120 ? 10.226 0.457 4.551 1.00 97.31 120 GLN A O 1
ATOM 932 N N . VAL A 1 121 ? 12.468 0.403 4.719 1.00 96.94 121 VAL A N 1
ATOM 933 C CA . VAL A 1 121 ? 12.740 -0.075 3.360 1.00 96.94 121 VAL A CA 1
ATOM 934 C C . VAL A 1 121 ? 13.623 -1.307 3.480 1.00 96.94 121 VAL A C 1
ATOM 936 O O . VAL A 1 121 ? 14.630 -1.289 4.189 1.00 96.94 121 VAL A O 1
ATOM 939 N N . MET A 1 122 ? 13.217 -2.390 2.831 1.00 95.50 122 MET A N 1
ATOM 940 C CA . MET A 1 122 ? 13.903 -3.674 2.825 1.00 95.50 122 MET A CA 1
ATOM 941 C C . MET A 1 122 ? 14.074 -4.119 1.379 1.00 95.50 122 MET A C 1
ATOM 943 O O . MET A 1 122 ? 13.094 -4.308 0.663 1.00 95.50 122 MET A O 1
ATOM 947 N N . ASN A 1 123 ? 15.327 -4.286 0.964 1.00 92.75 123 ASN A N 1
ATOM 948 C CA . ASN A 1 123 ? 15.676 -4.682 -0.392 1.00 92.75 123 ASN A CA 1
ATOM 949 C C . ASN A 1 123 ? 16.239 -6.099 -0.396 1.00 92.75 123 ASN A C 1
ATOM 951 O O . ASN A 1 123 ? 17.276 -6.377 0.207 1.00 92.75 123 ASN A O 1
ATOM 955 N N . GLU A 1 124 ? 15.564 -6.976 -1.125 1.00 88.31 124 GLU A N 1
ATOM 956 C CA . GLU A 1 124 ? 16.001 -8.329 -1.444 1.00 88.31 124 GLU A CA 1
ATOM 957 C C . GLU A 1 124 ? 16.316 -8.429 -2.939 1.00 88.31 124 GLU A C 1
ATOM 959 O O . GLU A 1 124 ? 16.086 -7.490 -3.696 1.00 88.31 124 GLU A O 1
ATOM 964 N N . THR A 1 125 ? 16.877 -9.549 -3.396 1.00 85.06 125 THR A N 1
ATOM 965 C CA . THR A 1 125 ? 17.440 -9.676 -4.753 1.00 85.06 125 THR A CA 1
ATOM 966 C C . THR A 1 125 ? 16.486 -9.246 -5.878 1.00 85.06 125 THR A C 1
ATOM 968 O O . THR A 1 125 ? 16.953 -8.627 -6.825 1.00 85.06 125 THR A O 1
ATOM 971 N N . ASN A 1 126 ? 15.178 -9.512 -5.765 1.00 88.56 126 ASN A N 1
ATOM 972 C CA . ASN A 1 126 ? 14.166 -9.147 -6.774 1.00 88.56 126 ASN A CA 1
ATOM 973 C C . ASN A 1 126 ? 12.891 -8.540 -6.166 1.00 88.56 126 ASN A C 1
ATOM 975 O O . ASN A 1 126 ? 11.843 -8.528 -6.817 1.00 88.56 126 ASN A O 1
ATOM 979 N N . THR A 1 127 ? 12.982 -8.090 -4.916 1.00 93.31 127 THR A N 1
ATOM 980 C CA . THR A 1 127 ? 11.833 -7.612 -4.150 1.00 93.31 127 THR A CA 1
ATOM 981 C C . THR A 1 127 ? 12.242 -6.388 -3.348 1.00 93.31 127 THR A C 1
ATOM 983 O O . THR A 1 127 ? 13.269 -6.409 -2.670 1.00 93.31 127 THR A O 1
ATOM 986 N N . THR A 1 128 ? 11.419 -5.347 -3.384 1.00 96.44 128 THR A N 1
ATOM 987 C CA . THR A 1 128 ? 11.546 -4.181 -2.505 1.00 96.44 128 THR A CA 1
ATOM 988 C C . THR A 1 128 ? 10.279 -4.071 -1.666 1.00 96.44 128 THR A C 1
ATOM 990 O O . THR A 1 128 ? 9.182 -3.946 -2.206 1.00 96.44 128 THR A O 1
ATOM 993 N N . LEU A 1 129 ? 10.429 -4.118 -0.344 1.00 95.75 129 LEU A N 1
ATOM 994 C CA . LEU A 1 129 ? 9.354 -3.901 0.620 1.00 95.75 129 LEU A CA 1
ATOM 995 C C . LEU A 1 129 ? 9.534 -2.526 1.267 1.00 95.75 129 LEU A C 1
ATOM 997 O O . LEU A 1 129 ? 10.586 -2.226 1.832 1.00 95.75 129 LEU A O 1
ATOM 1001 N N . ILE A 1 130 ? 8.498 -1.699 1.196 1.00 97.31 130 ILE A N 1
ATOM 1002 C CA . ILE A 1 130 ? 8.437 -0.373 1.803 1.00 97.31 130 ILE A CA 1
ATOM 1003 C C . ILE A 1 130 ? 7.241 -0.347 2.744 1.00 97.31 130 ILE A C 1
ATOM 1005 O O . ILE A 1 130 ? 6.107 -0.525 2.314 1.00 97.31 130 ILE A O 1
ATOM 1009 N N . ILE A 1 131 ? 7.500 -0.077 4.017 1.00 97.25 131 ILE A N 1
ATOM 1010 C CA . ILE A 1 131 ? 6.470 0.141 5.030 1.00 97.25 131 ILE A CA 1
ATOM 1011 C C . ILE A 1 131 ? 6.518 1.609 5.421 1.00 97.25 131 ILE A C 1
ATOM 1013 O O . ILE A 1 131 ? 7.559 2.119 5.849 1.00 97.25 131 ILE A O 1
ATOM 1017 N N . VAL A 1 132 ? 5.395 2.303 5.278 1.00 97.75 132 VAL A N 1
ATOM 1018 C CA . VAL A 1 132 ? 5.233 3.684 5.730 1.00 97.75 132 VAL A CA 1
ATOM 1019 C C . VAL A 1 132 ? 4.123 3.717 6.762 1.00 97.75 132 VAL A C 1
ATOM 1021 O O . VAL A 1 132 ? 2.970 3.476 6.436 1.00 97.75 132 VAL A O 1
ATOM 1024 N N . HIS A 1 133 ? 4.449 4.082 7.996 1.00 96.38 133 HIS A N 1
ATOM 1025 C CA . HIS A 1 133 ? 3.464 4.265 9.055 1.00 96.38 133 HIS A CA 1
ATOM 1026 C C . HIS A 1 133 ? 3.414 5.733 9.462 1.00 96.38 133 HIS A C 1
ATOM 1028 O O . HIS A 1 133 ? 4.446 6.352 9.742 1.00 96.38 133 HIS A O 1
ATOM 1034 N N . ARG A 1 134 ? 2.223 6.320 9.494 1.00 96.25 134 ARG A N 1
ATOM 1035 C CA . ARG A 1 134 ? 1.984 7.690 9.965 1.00 96.25 134 ARG A CA 1
ATOM 1036 C C . ARG A 1 134 ? 0.813 7.634 10.937 1.00 96.25 134 ARG A C 1
ATOM 1038 O O . ARG A 1 134 ? -0.187 7.022 10.599 1.00 96.25 134 ARG A O 1
ATOM 1045 N N . GLY A 1 135 ? 0.901 8.236 12.117 1.00 95.06 135 GLY A N 1
ATOM 1046 C CA . GLY A 1 135 ? -0.197 8.294 13.088 1.00 95.06 135 GLY A CA 1
ATOM 1047 C C . GLY A 1 135 ? -0.907 6.951 13.315 1.00 95.06 135 GLY A C 1
ATOM 1048 O O . GLY A 1 135 ? -0.323 6.051 13.904 1.00 95.06 135 GLY A O 1
ATOM 1049 N N . PHE A 1 136 ? -2.155 6.824 12.850 1.00 95.44 136 PHE A N 1
ATOM 1050 C CA . PHE A 1 136 ? -2.959 5.586 12.900 1.00 95.44 136 PHE A CA 1
ATOM 1051 C C . PHE A 1 136 ? -3.210 4.977 11.510 1.00 95.44 136 PHE A C 1
ATOM 1053 O O . PHE A 1 136 ? -4.289 4.443 11.247 1.00 95.44 136 PHE A O 1
ATOM 1060 N N . ALA A 1 137 ? -2.252 5.092 10.594 1.00 95.38 137 ALA A N 1
ATOM 1061 C CA . ALA A 1 137 ? -2.333 4.481 9.277 1.00 95.38 137 ALA A CA 1
ATOM 1062 C C . ALA A 1 137 ? -0.996 3.883 8.838 1.00 95.38 137 ALA A C 1
ATOM 1064 O O . ALA A 1 137 ? 0.060 4.463 9.091 1.00 95.38 137 ALA A O 1
ATOM 1065 N N . GLU A 1 138 ? -1.066 2.774 8.112 1.00 96.25 138 GLU A N 1
ATOM 1066 C CA . GLU A 1 138 ? 0.091 2.085 7.542 1.00 96.25 138 GLU A CA 1
ATOM 1067 C C . GLU A 1 138 ? -0.125 1.835 6.049 1.00 96.25 138 GLU A C 1
ATOM 1069 O O . GLU A 1 138 ? -1.250 1.577 5.614 1.00 96.25 138 GLU A O 1
ATOM 1074 N N . ALA A 1 139 ? 0.948 1.948 5.272 1.00 97.19 139 ALA A N 1
ATOM 1075 C CA . ALA A 1 139 ? 1.030 1.514 3.892 1.00 97.19 139 ALA A CA 1
ATOM 1076 C C . ALA A 1 139 ? 2.147 0.474 3.748 1.00 97.19 139 ALA A C 1
ATOM 1078 O O . ALA A 1 139 ? 3.318 0.820 3.921 1.00 97.19 139 ALA A O 1
ATOM 1079 N N . ASP A 1 140 ? 1.774 -0.746 3.371 1.00 97.06 140 ASP A N 1
ATOM 1080 C CA . ASP A 1 140 ? 2.675 -1.864 3.098 1.00 97.06 140 ASP A CA 1
ATOM 1081 C C . ASP A 1 140 ? 2.767 -2.057 1.588 1.00 97.06 140 ASP A C 1
ATOM 1083 O O . ASP A 1 140 ? 1.837 -2.551 0.950 1.00 97.06 140 ASP A O 1
ATOM 1087 N N . PHE A 1 141 ? 3.881 -1.634 1.003 1.00 97.38 141 PHE A N 1
ATOM 1088 C CA . PHE A 1 141 ? 4.141 -1.696 -0.428 1.00 97.38 141 PHE A CA 1
ATOM 1089 C C . PHE A 1 141 ? 5.190 -2.764 -0.726 1.00 97.38 141 PHE A C 1
ATOM 1091 O O . PHE A 1 141 ? 6.327 -2.667 -0.274 1.00 97.38 141 PHE A O 1
ATOM 1098 N N . THR A 1 142 ? 4.825 -3.767 -1.517 1.00 96.44 142 THR A N 1
ATOM 1099 C CA . THR A 1 142 ? 5.729 -4.830 -1.964 1.00 96.44 142 THR A CA 1
ATOM 1100 C C . THR A 1 142 ? 5.848 -4.801 -3.478 1.00 96.44 142 THR A C 1
ATOM 1102 O O . THR A 1 142 ? 4.875 -5.066 -4.182 1.00 96.44 142 THR A O 1
ATOM 1105 N N . PHE A 1 143 ? 7.043 -4.506 -3.976 1.00 97.19 143 PHE A N 1
ATOM 1106 C CA . PHE A 1 143 ? 7.376 -4.465 -5.396 1.00 97.19 143 PHE A CA 1
ATOM 1107 C C . PHE A 1 143 ? 8.195 -5.684 -5.800 1.00 97.19 143 PHE A C 1
ATOM 1109 O O . PHE A 1 143 ? 9.124 -6.063 -5.089 1.00 97.19 143 PHE A O 1
ATOM 1116 N N . TYR A 1 144 ? 7.879 -6.254 -6.959 1.00 96.19 144 TYR A N 1
ATOM 1117 C CA . TYR A 1 144 ? 8.523 -7.435 -7.518 1.00 96.19 144 TYR A CA 1
ATOM 1118 C C . TYR A 1 144 ? 8.992 -7.191 -8.951 1.00 96.19 144 TYR A C 1
ATOM 1120 O O . TYR A 1 144 ? 8.345 -6.486 -9.725 1.00 96.19 144 TYR A O 1
ATOM 1128 N N . GLY A 1 145 ? 10.068 -7.879 -9.330 1.00 89.94 145 GLY A N 1
ATOM 1129 C CA . GLY A 1 145 ? 10.600 -7.928 -10.698 1.00 89.94 145 GLY A CA 1
ATOM 1130 C C . GLY A 1 145 ? 12.056 -7.485 -10.744 1.00 89.94 145 GLY A C 1
ATOM 1131 O O . GLY A 1 145 ? 12.899 -8.169 -11.316 1.00 89.94 145 GLY A O 1
ATOM 1132 N N . HIS A 1 146 ? 12.361 -6.389 -10.059 1.00 86.12 146 HIS A N 1
ATOM 1133 C CA . HIS A 1 146 ? 13.708 -5.873 -9.847 1.00 86.12 146 HIS A CA 1
ATOM 1134 C C . HIS A 1 146 ? 13.742 -5.034 -8.565 1.00 86.12 146 HIS A C 1
ATOM 1136 O O . HIS A 1 146 ? 12.703 -4.741 -7.975 1.00 86.12 146 HIS A O 1
ATOM 1142 N N . GLN A 1 147 ? 14.938 -4.654 -8.122 1.00 89.31 147 GLN A N 1
ATOM 1143 C CA . GLN A 1 147 ? 15.077 -3.684 -7.039 1.00 89.31 147 GLN A CA 1
ATOM 1144 C C . GLN A 1 147 ? 14.738 -2.288 -7.545 1.00 89.31 147 GLN A C 1
ATOM 1146 O O . GLN A 1 147 ? 15.240 -1.875 -8.594 1.00 89.31 147 GLN A O 1
ATOM 1151 N N . LEU A 1 148 ? 13.932 -1.552 -6.783 1.00 94.31 148 LEU A N 1
ATOM 1152 C CA . LEU A 1 148 ? 13.714 -0.141 -7.067 1.00 94.31 148 LEU A CA 1
ATOM 1153 C C . LEU A 1 148 ? 15.040 0.622 -6.985 1.00 94.31 148 LEU A C 1
ATOM 1155 O O . LEU A 1 148 ? 15.893 0.360 -6.138 1.00 94.31 148 LEU A O 1
ATOM 1159 N N . SER A 1 149 ? 15.221 1.595 -7.873 1.00 94.62 149 SER A N 1
ATOM 1160 C CA . SER A 1 149 ? 16.291 2.574 -7.702 1.00 94.62 149 SER A CA 1
ATOM 1161 C C . SER A 1 149 ? 16.007 3.453 -6.483 1.00 94.62 149 SER A C 1
ATOM 1163 O O . SER A 1 149 ? 14.852 3.709 -6.146 1.00 94.62 149 SER A O 1
ATOM 1165 N N . LEU A 1 150 ? 17.055 4.014 -5.873 1.00 95.19 150 LEU A N 1
ATOM 1166 C CA . LEU A 1 150 ? 16.909 4.923 -4.730 1.00 95.19 150 LEU A CA 1
ATOM 1167 C C . LEU A 1 150 ? 15.946 6.094 -5.015 1.00 95.19 150 LEU A C 1
ATOM 1169 O O . LEU A 1 150 ? 15.206 6.520 -4.134 1.00 95.19 150 LEU A O 1
ATOM 1173 N N . ALA A 1 151 ? 15.937 6.610 -6.249 1.00 96.31 151 ALA A N 1
ATOM 1174 C CA . ALA A 1 151 ? 15.012 7.667 -6.651 1.00 96.31 151 ALA A CA 1
ATOM 1175 C C . ALA A 1 151 ? 13.549 7.194 -6.602 1.00 96.31 151 ALA A C 1
ATOM 1177 O O . ALA A 1 151 ? 12.710 7.878 -6.021 1.00 96.31 151 ALA A O 1
ATOM 1178 N N . GLN A 1 152 ? 13.261 6.003 -7.135 1.00 96.56 152 GLN A N 1
ATOM 1179 C CA . GLN A 1 152 ? 11.924 5.403 -7.088 1.00 96.56 152 GLN A CA 1
ATOM 1180 C C . GLN A 1 152 ? 11.500 5.086 -5.650 1.00 96.56 152 GLN A C 1
ATOM 1182 O O . GLN A 1 152 ? 10.370 5.379 -5.272 1.00 96.56 152 GLN A O 1
ATOM 1187 N N . GLU A 1 153 ? 12.400 4.548 -4.821 1.00 97.19 153 GLU A N 1
ATOM 1188 C CA . GLU A 1 153 ? 12.123 4.311 -3.398 1.00 97.19 153 GLU A CA 1
ATOM 1189 C C . GLU A 1 153 ? 11.701 5.605 -2.690 1.00 97.19 153 GLU A C 1
ATOM 1191 O O . GLU A 1 153 ? 10.687 5.640 -1.990 1.00 97.19 153 GLU A O 1
ATOM 1196 N N . MET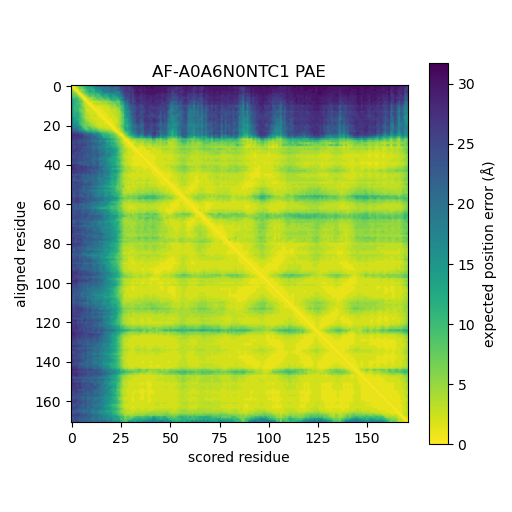 A 1 154 ? 12.449 6.693 -2.902 1.00 97.38 154 MET A N 1
ATOM 1197 C CA . MET A 1 154 ? 12.138 7.997 -2.316 1.00 97.38 154 MET A CA 1
ATOM 1198 C C . MET A 1 154 ? 10.808 8.565 -2.819 1.00 97.38 154 MET A C 1
ATOM 1200 O O . MET A 1 154 ? 10.050 9.121 -2.019 1.00 97.38 154 MET A O 1
ATOM 1204 N N . GLU A 1 155 ? 10.506 8.421 -4.111 1.00 97.44 155 GLU A N 1
ATOM 1205 C CA . GLU A 1 155 ? 9.223 8.833 -4.687 1.00 97.44 155 GLU A CA 1
ATOM 1206 C C . GLU A 1 155 ? 8.056 8.073 -4.053 1.00 97.44 155 GLU A C 1
ATOM 1208 O O . GLU A 1 155 ? 7.094 8.699 -3.606 1.00 97.44 155 GLU A O 1
ATOM 1213 N N . VAL A 1 156 ? 8.166 6.748 -3.929 1.00 97.88 156 VAL A N 1
ATOM 1214 C CA . VAL A 1 156 ? 7.140 5.903 -3.299 1.00 97.88 156 VAL A CA 1
ATOM 1215 C C . VAL A 1 156 ? 6.946 6.272 -1.834 1.00 97.88 156 VAL A C 1
ATOM 1217 O O . VAL A 1 156 ? 5.815 6.500 -1.402 1.00 97.88 156 VAL A O 1
ATOM 1220 N N . VAL A 1 157 ? 8.032 6.399 -1.066 1.00 98.31 157 VAL A N 1
ATOM 1221 C CA . VAL A 1 157 ? 7.960 6.794 0.347 1.00 98.31 157 VAL A CA 1
ATOM 1222 C C . VAL A 1 157 ? 7.304 8.165 0.498 1.00 98.31 157 VAL A C 1
ATOM 1224 O O . VAL A 1 157 ? 6.446 8.337 1.367 1.00 98.31 157 VAL A O 1
ATOM 1227 N N . SER A 1 158 ? 7.687 9.144 -0.325 1.00 97.56 158 SER A N 1
ATOM 1228 C CA . SER A 1 158 ? 7.118 10.494 -0.286 1.00 97.56 158 SER A CA 1
ATOM 1229 C C . SER A 1 158 ? 5.6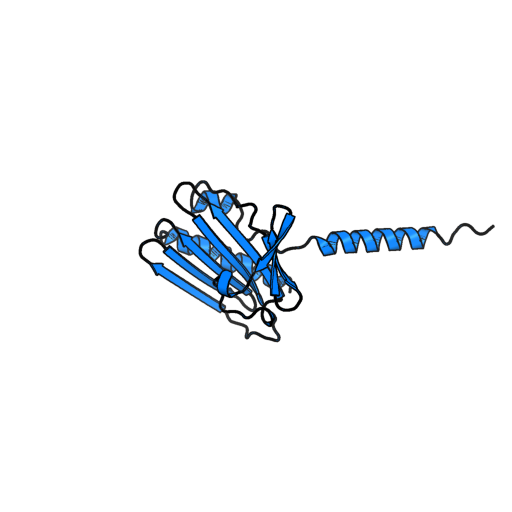25 10.478 -0.613 1.00 97.56 158 SER A C 1
ATOM 1231 O O . SER A 1 158 ? 4.817 11.049 0.126 1.00 97.56 158 SER A O 1
ATOM 1233 N N . TYR A 1 159 ? 5.253 9.757 -1.669 1.00 97.38 159 TYR A N 1
ATOM 1234 C CA . TYR A 1 159 ? 3.878 9.636 -2.125 1.00 97.38 159 TYR A CA 1
ATOM 1235 C C . TYR A 1 159 ? 2.979 8.986 -1.068 1.00 97.38 159 TYR A C 1
ATOM 1237 O O . TYR A 1 159 ? 1.951 9.557 -0.693 1.00 97.38 159 TYR A O 1
ATOM 1245 N N . LEU A 1 160 ? 3.398 7.837 -0.528 1.00 97.69 160 LEU A N 1
ATOM 1246 C CA . LEU A 1 160 ? 2.659 7.116 0.508 1.00 97.69 160 LEU A CA 1
ATOM 1247 C C . LEU A 1 160 ? 2.588 7.914 1.811 1.00 97.69 160 LEU A C 1
ATOM 1249 O O . LEU A 1 160 ? 1.518 7.994 2.405 1.00 97.69 160 LEU A O 1
ATOM 1253 N N . SER A 1 161 ? 3.671 8.578 2.227 1.00 97.25 161 SER A N 1
ATOM 1254 C CA . SER A 1 161 ? 3.651 9.446 3.417 1.00 97.25 161 SER A CA 1
ATOM 1255 C C . SER A 1 161 ? 2.590 10.535 3.286 1.00 97.25 161 SER A C 1
ATOM 1257 O O . SER A 1 161 ? 1.721 10.661 4.147 1.00 97.25 161 SER A O 1
ATOM 1259 N N . GLY A 1 162 ? 2.613 11.270 2.169 1.00 95.25 162 GLY A N 1
ATOM 1260 C CA . GLY A 1 162 ? 1.643 12.329 1.917 1.00 95.25 162 GLY A CA 1
ATOM 1261 C C . GLY A 1 162 ? 0.218 11.796 1.768 1.00 95.25 162 GLY A C 1
ATOM 1262 O O . GLY A 1 162 ? -0.732 12.461 2.179 1.00 95.25 162 GLY A O 1
ATOM 1263 N N . TYR A 1 163 ? 0.040 10.601 1.199 1.00 94.88 163 TYR A N 1
ATOM 1264 C CA . TYR A 1 163 ? -1.262 9.941 1.146 1.00 94.88 163 TYR A CA 1
ATOM 1265 C C . TYR A 1 163 ? -1.793 9.637 2.550 1.00 94.88 163 TYR A C 1
ATOM 1267 O O . TYR A 1 163 ? -2.899 10.068 2.878 1.00 94.88 163 TYR A O 1
ATOM 1275 N N . LEU A 1 164 ? -0.997 8.964 3.387 1.00 95.19 164 LEU A N 1
ATOM 1276 C CA . LEU A 1 164 ? -1.374 8.568 4.746 1.00 95.19 164 LEU A CA 1
ATOM 1277 C C . LEU A 1 164 ? -1.712 9.771 5.629 1.00 95.19 164 LEU A C 1
ATOM 1279 O O . LEU A 1 164 ? -2.720 9.745 6.333 1.00 95.19 164 LEU A O 1
ATOM 1283 N N . GLU A 1 165 ? -0.923 10.842 5.549 1.00 92.31 165 GLU A N 1
ATOM 1284 C CA . GLU A 1 165 ? -1.179 12.093 6.270 1.00 92.31 165 GLU A CA 1
ATOM 1285 C C . GLU A 1 165 ? -2.515 12.731 5.859 1.00 92.31 165 GLU A C 1
ATOM 1287 O O . GLU A 1 165 ? -3.287 13.174 6.714 1.00 92.31 165 GLU A O 1
ATOM 1292 N N . ARG A 1 166 ? -2.847 12.721 4.559 1.00 90.25 166 ARG A N 1
ATOM 1293 C CA . ARG A 1 166 ? -4.141 13.223 4.072 1.00 90.25 166 ARG A CA 1
ATOM 1294 C C . ARG A 1 166 ? -5.300 12.369 4.563 1.00 90.25 166 ARG A C 1
ATOM 1296 O O . ARG A 1 166 ? -6.271 12.920 5.075 1.00 90.25 166 ARG A O 1
ATOM 1303 N N . VAL A 1 167 ? -5.231 11.044 4.434 1.00 85.19 167 VAL A N 1
ATOM 1304 C CA . VAL A 1 167 ? -6.368 10.190 4.824 1.00 85.19 167 VAL A CA 1
ATOM 1305 C C . VAL A 1 167 ? -6.598 10.175 6.332 1.00 85.19 167 VAL A C 1
ATOM 1307 O O . VAL A 1 167 ? -7.743 10.088 6.768 1.00 85.19 167 VAL A O 1
ATOM 1310 N N . GLN A 1 168 ? -5.556 10.355 7.141 1.00 79.12 168 GLN A N 1
ATOM 1311 C CA . GLN A 1 168 ? -5.708 10.500 8.591 1.00 79.12 168 GLN A CA 1
ATOM 1312 C C . GLN A 1 168 ? -6.422 11.774 9.006 1.00 79.12 168 GLN A C 1
ATOM 1314 O O . GLN A 1 168 ? -7.156 11.747 9.984 1.00 79.12 168 GLN A O 1
ATOM 1319 N N . SER A 1 169 ? -6.274 12.868 8.257 1.00 73.38 169 SER A N 1
ATOM 1320 C CA . SER A 1 169 ? -7.026 14.100 8.531 1.00 73.38 169 SER A CA 1
ATOM 1321 C C . SER A 1 169 ? -8.549 13.949 8.355 1.00 73.38 169 SER A C 1
ATOM 1323 O O . SER A 1 169 ? -9.299 14.864 8.684 1.00 73.38 169 SER A O 1
ATOM 1325 N N . THR A 1 170 ? -9.005 12.802 7.834 1.00 66.06 170 THR A N 1
ATOM 1326 C CA . THR A 1 170 ? -10.424 12.461 7.635 1.00 66.06 170 THR A CA 1
ATOM 1327 C C . THR A 1 170 ? -10.977 11.451 8.651 1.00 66.06 170 THR A C 1
ATOM 1329 O O . THR A 1 170 ? -12.132 11.037 8.519 1.00 66.06 170 THR A O 1
ATOM 1332 N N . LEU A 1 171 ? -10.155 11.021 9.619 1.00 58.50 171 LEU A N 1
ATOM 1333 C CA . LEU A 1 171 ? -10.566 10.251 10.801 1.00 58.50 171 LEU A CA 1
ATOM 1334 C C . LEU A 1 171 ? -11.068 11.190 11.904 1.00 58.50 171 LEU A C 1
ATOM 1336 O O . LEU A 1 171 ? -12.038 10.787 12.584 1.00 58.50 171 LEU A O 1
#

Organism: NCBI:txid1532350

Nearest PDB structures (foldseek):
  5x6u-assembly1_B  TM=4.464E-01  e=7.031E-02  Homo sapiens
  6ehp-assembly1_B  TM=4.548E-01  e=1.920E-01  Homo sapiens
  2vx8-assembly1_B  TM=5.823E-01  e=1.024E+00  Homo sapiens
  2qos-assembly1_C  TM=2.062E-01  e=1.162E-01  Homo sapiens
  5h3z-assembly1_A  TM=1.629E-01  e=1.691E+00  Lachnoclostridium phytofermentans IS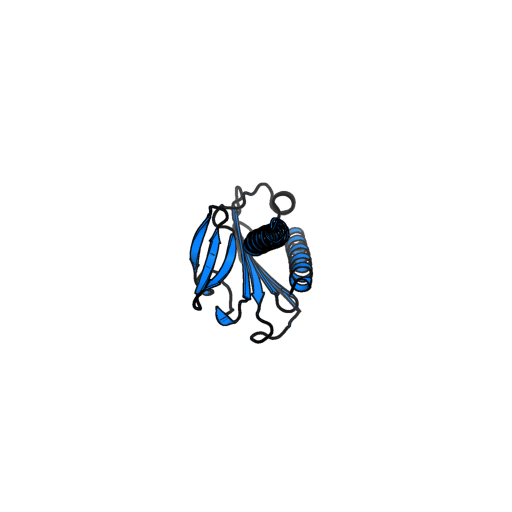Dg

Mean predicted aligned error: 8.34 Å

Foldseek 3Di:
DDDPDVVVVVVVVVVVVVVVVVVVPDAPPDLDDQVLCCVLPNHKDWDQQKAKWAQDPQWIWGQGNVRDIDTDACVRLVHPDGSQQFHMWIWIWMDDPQKIKIKIKTQTDVVRDAFDFDWDWDDDAFKIWIWTGGGRMIMTMIMGRGTGDPVSNVSVNVSNNVSRVVVVVVD

Sequence (171 aa):
MKRWIWVPVGIILVVSLLVLLLARGHGLPQPMGEGFINSTFGPGEVLPTSGYLSVSQGQLVVHEVRGDSVNTTPALLGVIYQAYMINRGYVEYVNGSDYHFYLVVLLLNPSQVVSSNYTQVMNETNTTLIIVHRGFAEADFTFYGHQLSLAQEMEVVSYLSGYLERVQSTL

pLDDT: mean 86.58, std 14.12, range [41.0, 98.31]

Radius of gyration: 19.49 Å; Cα contacts (8 Å, |Δi|>4): 310; chains: 1; bounding box: 76×35×39 Å

Solvent-accessible surface area (backbone atoms only — not comparable to full-atom values): 9413 Å² total; per-residue (Å²): 142,88,88,84,70,66,66,66,55,52,50,50,52,50,51,52,49,49,50,50,57,56,67,72,62,71,55,66,75,77,86,78,50,66,70,57,44,36,71,66,77,36,69,57,44,76,42,53,80,15,27,32,31,38,60,53,99,76,33,34,32,37,42,19,69,75,69,52,76,44,83,50,49,41,72,82,68,75,45,94,58,55,49,82,34,42,55,35,25,35,38,44,36,35,44,37,92,72,37,37,38,40,35,38,36,40,36,42,29,74,93,68,48,80,71,44,75,53,75,49,78,46,81,47,92,40,31,29,40,38,40,41,34,42,52,53,29,40,34,46,35,40,35,35,62,46,60,69,51,71,68,45,50,50,50,50,52,52,51,51,48,55,47,45,57,54,58,56,76,74,111

Secondary structure (DSSP, 8-state):
----SHHHHHHHHHHHHHHHHHHTS-PPPPSS-HHHHHHHTSSEEE-TT-EEEEEETTEEEEEETTS-EEEE-TTTTT-S--GGGEEEEEEEEEEESS-EEEEEEEEEPTTTS----EEEEEEETTEEEEEEEETTEEEEEEEESSPPPHHHHHHHHHHHHHHHHHHHTT-